Protein AF-A0AAP7W3U7-F1 (afdb_monomer)

pLDDT: mean 81.36, std 21.3, range [41.28, 98.06]

Solvent-accessible surface area (backbone atoms only — not comparable to full-atom values): 5009 Å² total; per-residue (Å²): 131,91,77,89,56,75,73,82,46,45,34,43,41,58,58,48,8,67,76,62,76,42,53,42,68,58,41,48,50,32,51,75,69,66,65,46,70,57,46,80,56,92,96,45,51,43,27,56,56,83,63,77,69,63,81,85,58,83,70,72,86,73,83,88,79,88,82,86,80,81,86,74,91,75,136

Radius of gyration: 16.87 Å; Cα contacts (8 Å, |Δi|>4): 63; chains: 1; bounding box: 46×28×48 Å

Organism: Bacillus mycoides (NCBI:txid1405)

Mean predicted aligned error: 10.48 Å

Sequence (75 aa):
MNKWNPLDHIMGVKEAGEMWGLSADRVKGLCQSDEVIAKKVGNSWILDKNQQNPKGGRKIRLGGRKNENMGTRRI

Structure (mmCIF, N/CA/C/O backbone):
data_AF-A0AAP7W3U7-F1
#
_entry.id   AF-A0AAP7W3U7-F1
#
loop_
_atom_site.group_PDB
_atom_site.id
_atom_site.type_symbol
_atom_site.label_atom_id
_atom_site.label_alt_id
_atom_site.label_comp_id
_atom_site.label_asym_id
_atom_site.label_entity_id
_atom_site.label_seq_id
_atom_site.pdbx_PDB_ins_code
_atom_site.Cartn_x
_atom_site.Cartn_y
_atom_site.Cartn_z
_atom_site.occupancy
_atom_site.B_iso_or_equiv
_atom_site.auth_seq_id
_atom_site.auth_comp_id
_atom_site.auth_asym_id
_atom_site.auth_atom_id
_atom_site.pdbx_PDB_model_num
ATOM 1 N N . MET A 1 1 ? -30.041 -6.006 -5.816 1.00 58.19 1 MET A N 1
ATOM 2 C CA . MET A 1 1 ? -29.539 -4.782 -5.151 1.00 58.19 1 MET A CA 1
ATOM 3 C C . MET A 1 1 ? -28.022 -4.859 -5.112 1.00 58.19 1 MET A C 1
ATOM 5 O O . MET A 1 1 ? -27.512 -5.775 -4.481 1.00 58.19 1 MET A O 1
ATOM 9 N N . ASN A 1 2 ? -27.310 -3.961 -5.802 1.00 76.25 2 ASN A N 1
ATOM 10 C CA . ASN A 1 2 ? -25.856 -3.853 -5.642 1.00 76.25 2 ASN A CA 1
ATOM 11 C C . ASN A 1 2 ? -25.567 -3.319 -4.238 1.00 76.25 2 ASN A C 1
ATOM 13 O O . ASN A 1 2 ? -25.956 -2.201 -3.904 1.00 76.25 2 ASN A O 1
ATOM 17 N N . LYS A 1 3 ? -24.938 -4.146 -3.403 1.00 85.38 3 LYS A N 1
ATOM 18 C CA . LYS A 1 3 ? -24.543 -3.787 -2.043 1.00 85.38 3 LYS A CA 1
ATOM 19 C C . LYS A 1 3 ? -23.198 -3.076 -2.115 1.00 85.38 3 LYS A C 1
ATOM 21 O O . LYS A 1 3 ? -22.233 -3.655 -2.597 1.00 85.38 3 LYS A O 1
ATOM 26 N N . TRP A 1 4 ? -23.147 -1.831 -1.655 1.00 91.75 4 TRP A N 1
ATOM 27 C CA . TRP A 1 4 ? -21.891 -1.097 -1.551 1.00 91.75 4 TRP A CA 1
ATOM 28 C C . TRP A 1 4 ? -21.007 -1.726 -0.468 1.00 91.75 4 TRP A C 1
ATOM 30 O 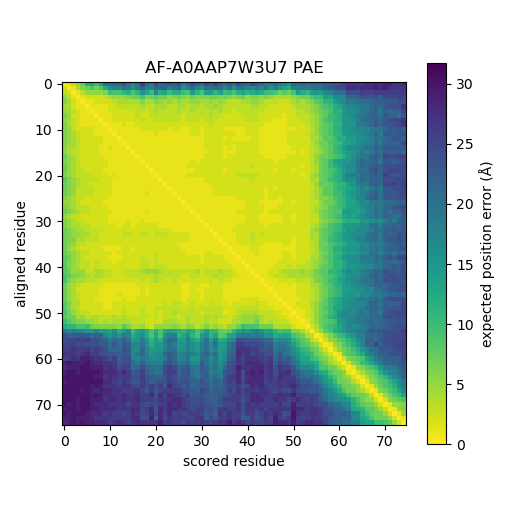O . TRP A 1 4 ? -21.465 -1.941 0.659 1.00 91.75 4 TRP A O 1
ATOM 40 N N . ASN A 1 5 ? -19.759 -2.035 -0.819 1.00 94.00 5 ASN A N 1
ATOM 41 C CA . ASN A 1 5 ? -18.768 -2.605 0.082 1.00 94.00 5 ASN A CA 1
ATOM 42 C C . ASN A 1 5 ? -17.521 -1.700 0.109 1.00 94.00 5 ASN A C 1
ATOM 44 O O . ASN A 1 5 ? -16.825 -1.596 -0.900 1.00 94.00 5 ASN A O 1
ATOM 48 N N . PRO A 1 6 ? -17.193 -1.071 1.253 1.00 91.06 6 PRO A N 1
ATOM 49 C CA . PRO A 1 6 ? -16.002 -0.230 1.387 1.00 91.06 6 PRO A CA 1
ATOM 50 C C . PRO A 1 6 ? -14.694 -0.935 1.013 1.00 91.06 6 PRO A C 1
ATOM 52 O O . PRO A 1 6 ? -13.745 -0.282 0.586 1.00 91.06 6 PRO A O 1
ATOM 55 N N . LEU A 1 7 ? -14.640 -2.262 1.169 1.00 93.44 7 LEU A N 1
ATOM 56 C CA . LEU A 1 7 ? -13.442 -3.047 0.876 1.00 93.44 7 LEU A CA 1
ATOM 57 C C . LEU A 1 7 ? -13.104 -3.082 -0.621 1.00 93.44 7 LEU A C 1
ATOM 59 O O . LEU A 1 7 ? -11.940 -3.261 -0.963 1.00 93.44 7 LEU A O 1
ATOM 63 N N . ASP A 1 8 ? -14.078 -2.838 -1.501 1.00 94.69 8 ASP A N 1
ATOM 64 C CA . ASP A 1 8 ? -13.862 -2.805 -2.954 1.00 94.69 8 ASP A CA 1
ATOM 65 C C . ASP A 1 8 ? -13.175 -1.499 -3.409 1.00 94.69 8 ASP A C 1
ATOM 67 O O . ASP A 1 8 ? -12.698 -1.394 -4.542 1.00 94.69 8 ASP A O 1
ATOM 71 N N . HIS A 1 9 ? -13.113 -0.498 -2.524 1.00 95.38 9 HIS A N 1
ATOM 72 C CA . HIS A 1 9 ? -12.578 0.840 -2.790 1.00 95.38 9 HIS A CA 1
ATOM 73 C C . HIS A 1 9 ? -11.263 1.132 -2.065 1.00 95.38 9 HIS A C 1
ATOM 75 O O . HIS A 1 9 ? -10.762 2.253 -2.128 1.00 95.38 9 HIS A O 1
ATOM 81 N N . ILE A 1 10 ? -10.682 0.140 -1.396 1.00 96.94 10 ILE A N 1
ATOM 82 C CA . ILE A 1 10 ? -9.361 0.252 -0.784 1.00 96.94 10 ILE A CA 1
ATOM 83 C C . ILE A 1 10 ? -8.386 -0.700 -1.464 1.00 96.94 10 ILE A C 1
ATOM 85 O O . ILE A 1 10 ? -8.779 -1.716 -2.029 1.00 96.94 10 ILE A O 1
ATOM 89 N N . MET A 1 11 ? -7.103 -0.370 -1.402 1.00 97.31 11 MET A N 1
ATOM 90 C CA . MET A 1 11 ? -6.040 -1.201 -1.954 1.00 97.31 11 MET A CA 1
ATOM 91 C C . MET A 1 11 ? -4.820 -1.233 -1.039 1.00 97.31 11 MET A C 1
ATOM 93 O O . MET A 1 11 ? -4.611 -0.356 -0.196 1.00 97.31 11 MET A O 1
ATOM 97 N N . GLY A 1 12 ? -4.001 -2.267 -1.210 1.00 97.75 12 GLY A N 1
ATOM 98 C CA . GLY A 1 12 ? -2.710 -2.383 -0.539 1.00 97.75 12 GLY A CA 1
ATOM 99 C C . GLY A 1 12 ? -1.576 -1.717 -1.321 1.00 97.75 12 GLY A C 1
ATOM 100 O O . GLY A 1 12 ? -1.697 -1.388 -2.497 1.00 97.75 12 GLY A O 1
ATOM 101 N N . VAL A 1 13 ? -0.413 -1.600 -0.680 1.00 97.69 13 VAL A N 1
ATOM 102 C CA . VAL A 1 13 ? 0.809 -1.018 -1.275 1.00 97.69 13 VAL A CA 1
ATOM 103 C C . VAL A 1 13 ? 1.238 -1.726 -2.560 1.00 97.69 13 VAL A C 1
ATOM 105 O O . VAL A 1 13 ? 1.668 -1.075 -3.508 1.00 97.69 13 VAL A O 1
ATOM 108 N N . LYS A 1 14 ? 1.146 -3.061 -2.586 1.00 97.69 14 LYS A N 1
ATOM 109 C CA 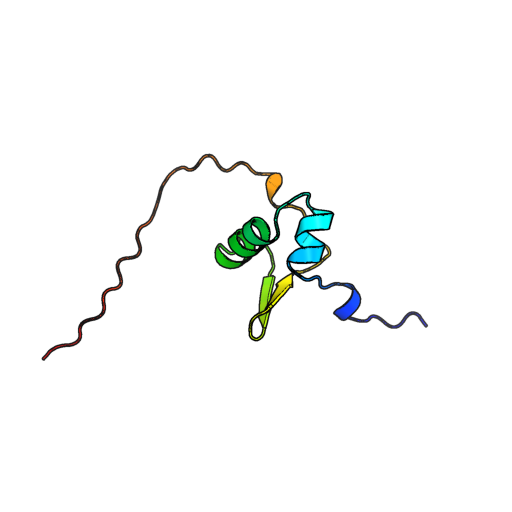. LYS A 1 14 ? 1.551 -3.862 -3.745 1.00 97.69 14 LYS A CA 1
ATOM 110 C C . LYS A 1 14 ? 0.626 -3.613 -4.940 1.00 97.69 14 LYS A C 1
ATOM 112 O O . LYS A 1 14 ? 1.117 -3.298 -6.015 1.00 97.69 14 LYS A O 1
ATOM 117 N N . GLU A 1 15 ? -0.686 -3.673 -4.713 1.00 97.50 15 GLU A N 1
ATOM 118 C CA . GLU A 1 15 ? -1.710 -3.401 -5.732 1.00 97.50 15 GLU A CA 1
ATOM 119 C C . GLU A 1 15 ? -1.588 -1.970 -6.278 1.00 97.50 15 GLU A C 1
ATOM 121 O O . GLU A 1 15 ? -1.577 -1.763 -7.488 1.00 97.50 15 GLU A O 1
ATOM 126 N N . ALA A 1 16 ? -1.389 -0.984 -5.401 1.00 97.00 16 ALA A N 1
ATOM 127 C CA . ALA A 1 16 ? -1.127 0.395 -5.806 1.00 97.00 16 ALA A CA 1
ATOM 128 C C . ALA A 1 16 ? 0.155 0.524 -6.650 1.00 97.00 16 ALA A C 1
ATOM 130 O O . ALA A 1 16 ? 0.193 1.288 -7.611 1.00 97.00 16 ALA A O 1
ATOM 131 N N . GLY A 1 17 ? 1.206 -0.233 -6.320 1.00 96.00 17 GLY A N 1
ATOM 132 C CA . GLY A 1 17 ? 2.448 -0.269 -7.094 1.00 96.00 17 GLY A CA 1
ATOM 133 C C . GLY A 1 17 ? 2.241 -0.803 -8.509 1.00 96.00 17 GLY A C 1
ATOM 134 O O . GLY A 1 17 ? 2.696 -0.184 -9.472 1.00 96.00 17 GLY A O 1
ATOM 135 N N . GLU A 1 18 ? 1.497 -1.900 -8.640 1.00 96.25 18 GLU A N 1
ATOM 136 C CA . GLU A 1 18 ? 1.117 -2.484 -9.931 1.00 96.25 18 GLU A CA 1
ATOM 137 C C . GLU A 1 18 ? 0.259 -1.505 -10.750 1.00 96.25 18 GLU A C 1
ATOM 139 O O . GLU A 1 18 ? 0.565 -1.247 -11.914 1.00 96.25 18 GLU A O 1
ATOM 144 N N . MET A 1 19 ? -0.740 -0.872 -10.123 1.00 95.19 19 MET A N 1
ATOM 145 C CA . MET A 1 19 ? -1.628 0.104 -10.768 1.00 95.19 19 MET A CA 1
ATOM 146 C C . MET A 1 19 ? -0.897 1.377 -11.223 1.00 95.19 19 MET A C 1
ATOM 148 O O . MET A 1 19 ? -1.185 1.921 -12.288 1.00 95.19 19 MET A O 1
ATOM 152 N N . TRP A 1 20 ? 0.040 1.884 -10.420 1.00 94.81 20 TRP A N 1
ATOM 153 C CA . TRP A 1 20 ? 0.733 3.152 -10.677 1.00 94.81 20 TRP A CA 1
ATOM 154 C C . TRP A 1 20 ? 2.080 2.997 -11.396 1.00 94.81 20 TRP A C 1
ATOM 156 O O . TRP A 1 20 ? 2.747 4.008 -11.663 1.00 94.81 20 TRP A O 1
ATOM 166 N N . GLY A 1 21 ? 2.510 1.763 -11.682 1.00 94.56 21 GLY A N 1
ATOM 167 C CA . GLY A 1 21 ? 3.840 1.476 -12.226 1.00 94.56 21 GLY A CA 1
ATOM 168 C C . GLY A 1 21 ? 4.952 1.970 -11.292 1.00 94.56 21 GLY A C 1
ATOM 169 O O . GLY A 1 21 ? 5.847 2.721 -11.701 1.00 94.56 21 GLY A O 1
ATOM 170 N N . LEU A 1 22 ? 4.842 1.639 -10.004 1.00 94.19 22 LEU A N 1
ATOM 171 C CA . LEU A 1 22 ? 5.769 2.003 -8.934 1.00 94.19 22 LEU A CA 1
ATOM 172 C C . LEU A 1 22 ? 6.211 0.756 -8.168 1.00 94.19 22 LEU A C 1
ATOM 174 O O . LEU A 1 22 ? 5.459 -0.203 -8.027 1.00 94.19 22 LEU A O 1
ATOM 178 N N . SER A 1 23 ? 7.414 0.792 -7.594 1.00 95.69 23 SER A N 1
ATOM 179 C CA . SER A 1 23 ? 7.788 -0.218 -6.605 1.00 95.69 23 SER A CA 1
ATOM 180 C C . SER A 1 23 ? 6.939 -0.067 -5.339 1.00 95.69 23 SER A C 1
ATOM 182 O O . SER A 1 23 ? 6.563 1.046 -4.955 1.00 95.69 23 SER A O 1
ATOM 184 N N . ALA A 1 24 ? 6.690 -1.181 -4.648 1.00 96.12 24 ALA A N 1
ATOM 185 C CA . ALA A 1 24 ? 5.992 -1.179 -3.363 1.00 96.12 24 ALA A CA 1
ATOM 186 C C . ALA A 1 24 ? 6.674 -0.245 -2.344 1.00 96.12 24 ALA A C 1
ATOM 188 O O . ALA A 1 24 ? 6.002 0.510 -1.644 1.00 96.12 24 ALA A O 1
ATOM 189 N N . ASP A 1 25 ? 8.008 -0.211 -2.318 1.00 96.50 25 ASP A N 1
ATOM 190 C CA . ASP A 1 25 ? 8.758 0.704 -1.451 1.00 96.50 25 ASP A CA 1
ATOM 191 C C . ASP A 1 25 ? 8.517 2.174 -1.797 1.00 96.50 25 ASP A C 1
ATOM 193 O O . ASP A 1 25 ? 8.366 3.004 -0.899 1.00 96.50 25 ASP A O 1
ATOM 197 N N . ARG A 1 26 ? 8.417 2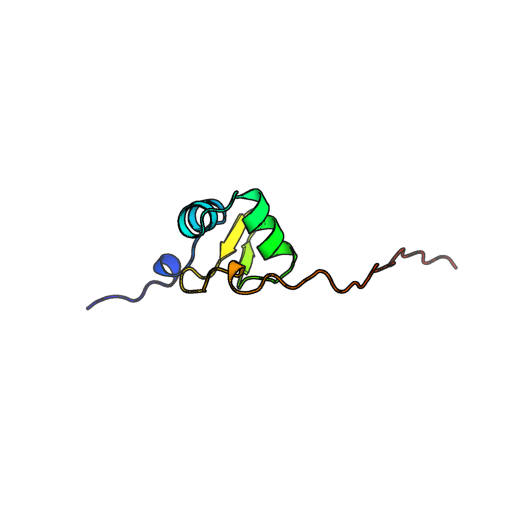.515 -3.091 1.00 95.38 26 ARG A N 1
ATOM 198 C CA . ARG A 1 26 ? 8.092 3.887 -3.493 1.00 95.38 26 ARG A CA 1
ATOM 199 C C . ARG A 1 26 ? 6.686 4.269 -3.037 1.00 95.38 26 ARG A C 1
ATOM 201 O O . ARG A 1 26 ? 6.517 5.371 -2.521 1.00 95.38 26 ARG A O 1
ATOM 208 N N . VAL A 1 27 ? 5.710 3.374 -3.182 1.00 96.19 27 VAL A N 1
ATOM 209 C CA . VAL A 1 27 ? 4.339 3.590 -2.690 1.00 96.19 27 VAL A CA 1
ATOM 210 C C . VAL A 1 27 ? 4.310 3.736 -1.169 1.00 9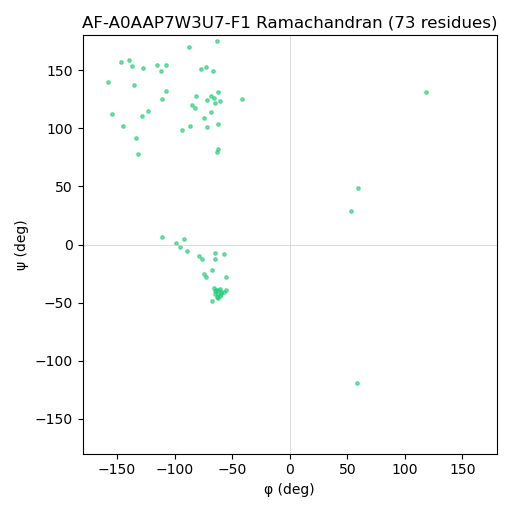6.19 27 VAL A C 1
ATOM 212 O O . VAL A 1 27 ? 3.669 4.646 -0.650 1.00 96.19 27 VAL A O 1
ATOM 215 N N . LYS A 1 28 ? 5.059 2.908 -0.438 1.00 96.31 28 LYS A N 1
ATOM 216 C CA . LYS A 1 28 ? 5.196 3.025 1.019 1.00 96.31 28 LYS A CA 1
ATOM 217 C C . LYS A 1 28 ? 5.785 4.377 1.425 1.00 96.31 28 LYS A C 1
ATOM 219 O O . LYS A 1 28 ? 5.293 4.979 2.374 1.00 96.31 28 LYS A O 1
ATOM 224 N N . GLY A 1 29 ? 6.784 4.866 0.689 1.00 95.75 29 GLY A N 1
ATOM 225 C CA . GLY A 1 29 ? 7.343 6.202 0.882 1.00 95.75 29 GLY A CA 1
ATOM 226 C C . GLY A 1 29 ? 6.299 7.307 0.704 1.00 95.75 29 GLY A C 1
ATOM 227 O O . GLY A 1 29 ? 6.239 8.195 1.543 1.00 95.75 29 GLY A O 1
ATOM 228 N N . LEU A 1 30 ? 5.438 7.207 -0.318 1.00 95.00 30 LEU A N 1
ATOM 229 C CA . LEU A 1 30 ? 4.323 8.144 -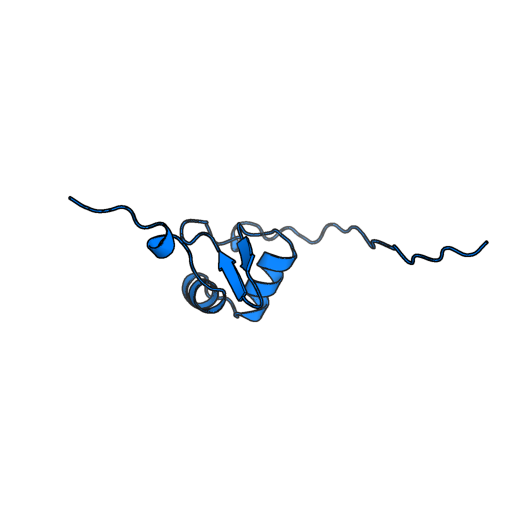0.533 1.00 95.00 30 LEU A CA 1
ATOM 230 C C . LEU A 1 30 ? 3.317 8.128 0.626 1.00 95.00 30 LEU A C 1
ATOM 232 O O . LEU A 1 30 ? 2.822 9.174 1.031 1.00 95.00 30 LEU A O 1
ATOM 236 N N . CYS A 1 31 ? 3.029 6.945 1.176 1.00 96.06 31 CYS A N 1
ATOM 237 C CA . CYS A 1 31 ? 2.150 6.817 2.339 1.00 96.06 31 CYS A CA 1
ATOM 238 C C . CYS A 1 31 ? 2.767 7.459 3.592 1.00 96.06 31 CYS A C 1
ATOM 240 O O . CYS A 1 31 ? 2.063 8.039 4.404 1.00 96.06 31 CYS A O 1
ATOM 242 N N . GLN A 1 32 ? 4.087 7.338 3.765 1.00 96.19 32 GLN A N 1
ATOM 243 C CA . GLN A 1 32 ? 4.813 7.916 4.900 1.00 96.19 32 GLN A CA 1
ATOM 244 C C . GLN A 1 32 ? 4.959 9.439 4.812 1.00 96.19 32 GLN A C 1
ATOM 246 O O . GLN A 1 32 ? 5.101 10.080 5.849 1.00 96.19 32 GLN A O 1
ATOM 251 N N . SER A 1 33 ? 4.978 9.999 3.600 1.00 93.94 33 SER A N 1
ATOM 252 C CA . SER A 1 33 ? 5.087 11.439 3.352 1.00 93.94 33 SER A CA 1
ATOM 253 C C . SER A 1 33 ? 3.736 12.152 3.229 1.00 93.94 33 SER A C 1
ATOM 255 O O . SER A 1 33 ? 3.727 13.341 2.918 1.00 93.94 33 SER A O 1
ATOM 257 N N . ASP A 1 34 ? 2.620 11.445 3.453 1.00 93.12 34 ASP A N 1
ATOM 258 C CA . ASP A 1 34 ? 1.250 11.941 3.255 1.00 93.12 34 ASP A CA 1
ATOM 259 C C . ASP A 1 34 ? 1.008 12.519 1.837 1.00 93.12 34 ASP A C 1
ATOM 261 O O . ASP A 1 34 ? 0.174 13.399 1.630 1.00 93.12 34 ASP A O 1
ATOM 265 N N . GLU A 1 35 ? 1.730 12.016 0.825 1.00 93.12 35 GLU A N 1
ATOM 266 C CA . GLU A 1 35 ? 1.549 12.395 -0.591 1.00 93.12 35 GLU A CA 1
ATOM 267 C C . GLU A 1 35 ? 0.346 11.687 -1.247 1.00 93.12 35 GLU A C 1
ATOM 269 O O . GLU A 1 35 ? -0.028 12.014 -2.374 1.00 93.12 35 GLU A O 1
ATOM 274 N N . VAL A 1 36 ? -0.241 10.703 -0.560 1.00 95.12 36 VAL A N 1
ATOM 275 C CA . VAL A 1 36 ? -1.403 9.913 -0.991 1.00 95.12 36 VAL A CA 1
ATOM 276 C C . VAL A 1 36 ? -2.376 9.729 0.172 1.00 95.12 36 VAL A C 1
ATOM 278 O O . VAL A 1 36 ? -1.979 9.713 1.336 1.00 95.12 36 VAL A O 1
ATOM 281 N N . ILE A 1 37 ? -3.653 9.531 -0.143 1.00 96.69 37 ILE A N 1
ATOM 282 C CA . ILE A 1 37 ? -4.699 9.192 0.821 1.00 96.69 37 ILE A CA 1
ATOM 283 C C . ILE A 1 37 ? -4.470 7.748 1.272 1.00 96.69 37 ILE A C 1
ATOM 285 O O . ILE A 1 37 ? -4.794 6.793 0.556 1.00 96.69 37 ILE A O 1
ATOM 289 N N . ALA A 1 38 ? -3.878 7.588 2.453 1.00 97.25 38 ALA A N 1
ATOM 290 C CA . ALA A 1 38 ? -3.572 6.289 3.029 1.00 97.25 38 ALA A CA 1
ATOM 291 C C . ALA A 1 38 ? -3.692 6.290 4.558 1.00 97.25 38 ALA A C 1
ATOM 293 O O . ALA A 1 38 ? -3.557 7.315 5.226 1.00 97.25 38 ALA A O 1
ATOM 294 N N . LYS A 1 39 ? -3.906 5.105 5.133 1.00 97.56 39 LYS A N 1
ATOM 295 C CA . LYS A 1 39 ? -3.894 4.877 6.579 1.00 97.56 39 LYS A CA 1
ATOM 296 C C . LYS A 1 39 ? -3.106 3.621 6.918 1.00 97.56 39 LYS A C 1
ATOM 298 O O . LYS A 1 39 ? -3.255 2.580 6.280 1.00 97.56 39 LYS A O 1
ATOM 303 N N . LYS A 1 40 ? -2.286 3.706 7.965 1.00 97.62 40 LYS A N 1
ATOM 304 C CA . LYS A 1 40 ? -1.597 2.542 8.522 1.00 97.62 40 LYS A CA 1
ATOM 305 C C . LYS A 1 40 ? -2.534 1.763 9.450 1.00 97.62 40 LYS A C 1
ATOM 307 O O . LYS A 1 40 ? -3.096 2.341 10.379 1.00 97.62 40 LYS A O 1
ATOM 312 N N . VAL A 1 41 ? -2.659 0.459 9.212 1.00 96.69 41 VAL A N 1
ATOM 313 C CA . VAL A 1 41 ? -3.426 -0.491 10.031 1.00 96.69 41 VAL A CA 1
ATOM 314 C C . VAL A 1 41 ? -2.510 -1.665 10.372 1.00 96.69 41 VAL A C 1
ATOM 316 O O . VAL A 1 41 ? -2.093 -2.425 9.496 1.00 96.69 41 VAL A O 1
ATOM 319 N N . GLY A 1 42 ? -2.132 -1.784 11.646 1.00 96.44 42 GLY A N 1
ATOM 320 C CA . GLY A 1 42 ? -1.099 -2.728 12.074 1.00 96.44 42 GLY A CA 1
ATOM 321 C C . GLY A 1 42 ? 0.232 -2.462 11.360 1.00 96.44 42 GLY A C 1
ATOM 322 O O . GLY A 1 42 ? 0.802 -1.373 11.473 1.00 96.44 42 GLY A O 1
ATOM 323 N N . ASN A 1 43 ?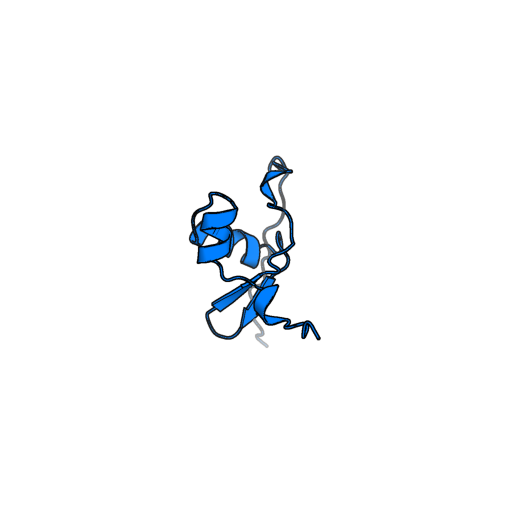 0.718 -3.452 10.605 1.00 94.88 43 ASN A N 1
ATOM 324 C CA . ASN A 1 43 ? 1.945 -3.337 9.808 1.00 94.88 43 ASN A CA 1
ATOM 325 C C . ASN A 1 43 ? 1.696 -3.041 8.315 1.00 94.88 43 ASN A C 1
ATOM 327 O O . ASN A 1 43 ? 2.645 -2.933 7.538 1.00 94.88 43 ASN A O 1
ATOM 331 N N . SER A 1 44 ? 0.433 -2.895 7.917 1.00 95.56 44 SER A N 1
ATOM 332 C CA . SER A 1 44 ? 0.029 -2.687 6.527 1.00 95.56 44 SER A CA 1
ATOM 333 C C . SER A 1 44 ? -0.429 -1.253 6.290 1.00 95.56 44 SER A C 1
ATOM 335 O O . SER A 1 44 ? -0.882 -0.559 7.201 1.00 95.56 44 SER A O 1
ATOM 337 N N . TRP A 1 45 ? -0.320 -0.812 5.041 1.00 98.06 45 TRP A N 1
ATOM 338 C CA . TRP A 1 45 ? -0.880 0.449 4.569 1.00 98.06 45 TRP A CA 1
ATOM 339 C C . TRP A 1 45 ? -2.085 0.163 3.685 1.00 98.06 45 TRP A C 1
ATOM 341 O O . TRP A 1 45 ? -2.004 -0.682 2.791 1.00 98.06 45 TRP A O 1
ATOM 351 N N . ILE A 1 46 ? -3.170 0.878 3.957 1.00 97.94 46 ILE A N 1
ATOM 352 C CA . ILE A 1 46 ? -4.419 0.844 3.205 1.00 97.94 46 ILE A CA 1
ATOM 353 C C . ILE A 1 46 ? -4.553 2.181 2.483 1.00 97.94 46 ILE A C 1
ATOM 355 O O . ILE A 1 46 ? -4.470 3.227 3.126 1.00 97.94 46 ILE A O 1
ATOM 359 N N . LEU A 1 47 ? -4.729 2.147 1.168 1.00 97.56 47 LEU A N 1
ATOM 360 C CA . LEU A 1 47 ? -4.873 3.321 0.314 1.00 97.56 47 LEU A CA 1
ATOM 361 C C . LEU A 1 47 ? -6.296 3.388 -0.239 1.00 97.56 47 LEU A C 1
ATOM 363 O O . LEU A 1 47 ? -6.900 2.346 -0.486 1.00 97.56 47 LEU A O 1
ATOM 367 N N . ASP A 1 48 ? -6.803 4.595 -0.488 1.00 96.81 48 ASP A N 1
ATOM 368 C CA . ASP A 1 48 ? -7.986 4.761 -1.341 1.00 96.81 48 ASP A CA 1
ATOM 369 C C . ASP A 1 48 ? -7.640 4.338 -2.775 1.00 96.81 48 ASP A C 1
ATOM 371 O O . ASP A 1 48 ? -6.653 4.815 -3.343 1.00 96.81 48 ASP A O 1
ATOM 375 N N . LYS A 1 49 ? -8.428 3.427 -3.350 1.00 96.19 49 LYS A N 1
ATOM 376 C CA . LYS A 1 49 ? -8.205 2.864 -4.689 1.00 96.19 49 LYS A CA 1
ATOM 377 C C . LYS A 1 49 ? -8.551 3.849 -5.805 1.00 96.19 49 LYS A C 1
ATOM 379 O O . LYS A 1 49 ? -8.010 3.742 -6.901 1.00 96.19 49 LYS A O 1
ATOM 384 N N . ASN A 1 50 ? -9.438 4.805 -5.531 1.00 94.06 50 ASN A N 1
ATOM 385 C CA . ASN A 1 50 ? -9.953 5.731 -6.542 1.00 94.06 50 ASN A CA 1
ATOM 386 C C . ASN A 1 50 ? -9.100 7.000 -6.699 1.00 94.06 50 ASN A C 1
ATOM 388 O O . ASN A 1 50 ? -9.369 7.821 -7.578 1.00 94.06 50 ASN A O 1
ATOM 392 N N . GLN A 1 51 ? -8.077 7.184 -5.861 1.00 93.94 51 GLN A N 1
ATOM 393 C CA . GLN A 1 51 ? -7.202 8.347 -5.940 1.00 93.94 51 GLN A CA 1
ATOM 394 C C . GLN A 1 51 ? -6.261 8.284 -7.153 1.00 93.94 51 GLN A C 1
ATOM 396 O O . GLN A 1 51 ? -5.854 7.216 -7.617 1.00 93.94 51 GLN A O 1
ATOM 401 N N . GLN A 1 52 ? -5.854 9.452 -7.645 1.00 92.00 52 GLN A N 1
ATOM 402 C CA . GLN A 1 52 ? -4.932 9.551 -8.774 1.00 92.00 52 GLN A CA 1
ATOM 403 C C . GLN A 1 52 ? -3.485 9.276 -8.353 1.00 92.00 52 GLN A C 1
ATOM 405 O O . GLN A 1 52 ? -3.071 9.579 -7.235 1.00 92.00 52 GLN A O 1
ATOM 410 N N . ASN A 1 53 ? -2.686 8.757 -9.288 1.00 90.25 53 ASN A N 1
ATOM 411 C CA . ASN A 1 53 ? -1.247 8.608 -9.096 1.00 90.25 53 ASN A CA 1
ATOM 412 C C . ASN A 1 53 ? -0.602 9.992 -8.857 1.00 90.25 53 ASN A C 1
ATOM 414 O O . ASN A 1 53 ? -0.679 10.853 -9.741 1.00 90.25 53 ASN A O 1
ATOM 418 N N . PRO A 1 54 ? 0.110 10.210 -7.736 1.00 83.31 54 PRO A N 1
ATOM 419 C CA . PRO A 1 54 ? 0.716 11.506 -7.416 1.00 83.31 54 PRO A CA 1
ATOM 420 C C . PRO A 1 54 ? 1.831 11.934 -8.393 1.00 83.31 54 PRO A C 1
ATOM 422 O O . PRO A 1 54 ? 2.283 13.079 -8.351 1.00 83.31 54 PRO A O 1
ATOM 425 N N . LYS A 1 55 ? 2.260 11.062 -9.327 1.00 70.31 55 LYS A N 1
ATOM 426 C CA . LYS A 1 55 ? 3.226 11.371 -10.405 1.00 70.31 55 LYS A CA 1
ATOM 427 C C . LYS A 1 55 ? 2.828 12.542 -11.325 1.00 70.31 55 LYS A C 1
ATOM 429 O O . LYS A 1 55 ? 3.676 12.980 -12.100 1.00 70.31 55 LYS A O 1
ATOM 434 N N . GLY A 1 56 ? 1.614 13.090 -11.221 1.00 56.34 56 GLY A N 1
ATOM 435 C CA . GLY A 1 56 ? 1.206 14.317 -11.921 1.00 56.34 56 GLY A CA 1
ATOM 436 C C . GLY A 1 56 ? 1.952 15.592 -11.495 1.00 56.34 56 GLY A C 1
ATOM 437 O O . GLY A 1 56 ? 1.894 16.595 -12.200 1.00 56.34 56 GLY A O 1
ATOM 438 N N . GLY A 1 57 ? 2.698 15.573 -10.386 1.00 47.84 57 GLY A N 1
ATOM 439 C CA . GLY A 1 57 ? 3.480 16.720 -9.936 1.00 47.84 57 GLY A CA 1
ATOM 440 C C . GLY A 1 57 ? 4.889 16.313 -9.548 1.00 47.84 57 GLY A C 1
ATOM 441 O O . GLY A 1 57 ? 5.156 16.016 -8.387 1.00 47.84 57 GLY A O 1
ATOM 442 N N . ARG A 1 58 ? 5.835 16.371 -10.490 1.00 43.59 58 ARG A N 1
ATOM 443 C CA . ARG A 1 58 ? 7.256 16.496 -10.147 1.00 43.59 58 ARG A CA 1
ATOM 444 C C . ARG A 1 58 ? 7.420 17.839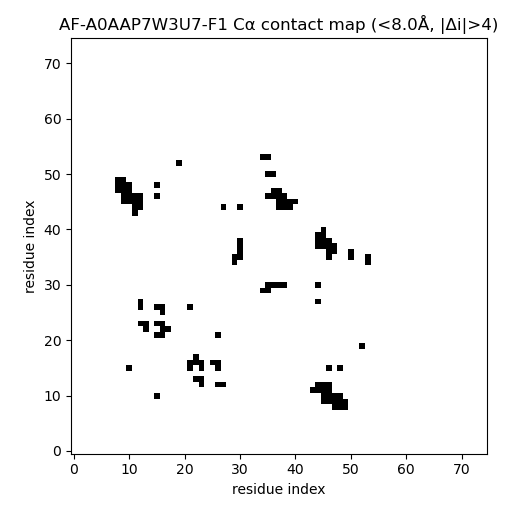 -9.427 1.00 43.59 58 ARG A C 1
ATOM 446 O O . ARG A 1 58 ? 7.812 18.822 -10.047 1.00 43.59 58 ARG A O 1
ATOM 453 N N . LYS A 1 59 ? 7.091 17.921 -8.131 1.00 46.81 59 LYS A N 1
ATOM 454 C CA . LYS A 1 59 ? 7.534 19.043 -7.307 1.00 46.81 59 LYS A CA 1
ATOM 455 C C . LYS A 1 59 ? 9.054 18.958 -7.318 1.00 46.81 59 LYS A C 1
ATOM 457 O O . LYS A 1 59 ? 9.643 18.065 -6.709 1.00 46.81 59 LYS A O 1
ATOM 462 N N . ILE A 1 60 ? 9.680 19.841 -8.099 1.00 48.16 60 ILE A N 1
ATOM 463 C CA . ILE A 1 60 ? 11.086 20.201 -7.933 1.00 48.16 60 ILE A CA 1
ATOM 464 C C . ILE A 1 60 ? 11.292 20.318 -6.423 1.00 48.16 60 ILE A C 1
ATOM 466 O O . ILE A 1 60 ? 10.511 20.998 -5.757 1.00 48.16 60 ILE A O 1
ATOM 470 N N . ARG A 1 61 ? 12.270 19.592 -5.874 1.00 50.09 61 ARG A N 1
ATOM 471 C CA . ARG A 1 61 ? 12.642 19.680 -4.460 1.00 50.09 61 ARG A CA 1
ATOM 472 C C . ARG A 1 61 ? 13.126 21.107 -4.172 1.00 50.09 61 ARG A C 1
ATOM 474 O O . ARG A 1 61 ? 14.322 21.368 -4.197 1.00 50.09 61 ARG A O 1
ATOM 481 N N . LEU A 1 62 ? 12.202 22.032 -3.939 1.00 50.56 62 LEU A N 1
ATOM 482 C CA . LEU A 1 62 ? 12.459 23.299 -3.269 1.00 50.56 62 LEU A CA 1
ATOM 483 C C . LEU A 1 62 ? 12.428 22.969 -1.772 1.00 50.56 62 LEU A C 1
ATOM 485 O O . LEU A 1 62 ? 11.458 22.395 -1.286 1.00 50.56 62 LEU A O 1
ATOM 489 N N . GLY A 1 63 ? 13.562 23.172 -1.102 1.00 49.53 63 GLY A N 1
ATOM 490 C CA . GLY A 1 63 ? 13.907 22.540 0.172 1.00 49.53 63 GLY A CA 1
ATOM 491 C C . GLY A 1 63 ? 13.032 22.853 1.398 1.00 49.53 63 GLY A C 1
ATOM 492 O O . GLY A 1 63 ? 12.160 23.713 1.381 1.00 49.53 63 GLY A O 1
ATOM 493 N N . GLY A 1 64 ? 13.360 22.155 2.496 1.00 41.28 64 GLY A N 1
ATOM 494 C CA . GLY A 1 64 ? 12.828 22.335 3.860 1.00 41.28 64 GLY A CA 1
ATOM 495 C C . GLY A 1 64 ? 12.099 21.077 4.353 1.00 41.28 64 GLY A C 1
ATOM 496 O O . GLY A 1 64 ? 11.293 20.528 3.622 1.00 41.28 64 GLY A O 1
ATOM 497 N N . ARG A 1 65 ? 12.320 20.517 5.549 1.00 45.94 65 ARG A N 1
ATOM 498 C CA . ARG A 1 65 ? 12.866 21.036 6.817 1.00 45.94 65 ARG A CA 1
ATOM 499 C C . ARG A 1 65 ? 13.393 19.836 7.633 1.00 45.94 65 ARG A C 1
ATOM 501 O O . ARG A 1 65 ? 12.738 18.797 7.659 1.00 45.94 65 ARG A O 1
ATOM 508 N N . LYS A 1 66 ? 14.544 19.962 8.308 1.00 42.94 66 LYS A N 1
ATOM 509 C CA . LYS A 1 66 ? 14.945 19.028 9.378 1.00 42.94 66 LYS A CA 1
ATOM 510 C C . LYS A 1 66 ? 14.048 19.303 10.589 1.00 42.94 66 LYS A C 1
ATOM 512 O O . LYS A 1 66 ? 14.010 20.442 11.038 1.00 42.94 66 LYS A O 1
ATOM 517 N N . ASN A 1 67 ? 13.348 18.296 11.106 1.00 42.12 67 ASN A N 1
ATOM 518 C CA . ASN A 1 67 ? 12.747 18.377 12.437 1.00 42.12 67 ASN A CA 1
ATOM 519 C C . ASN A 1 67 ? 13.732 17.768 13.435 1.00 42.12 67 ASN A C 1
ATOM 521 O O . ASN A 1 67 ? 13.833 16.550 13.568 1.00 42.12 67 ASN A O 1
ATOM 525 N N . GLU A 1 68 ? 14.480 18.638 14.104 1.00 51.09 68 GLU A N 1
ATOM 526 C CA . GLU A 1 68 ? 15.178 18.326 15.344 1.00 51.09 68 GLU A CA 1
ATOM 527 C C . GLU A 1 68 ? 14.128 18.274 16.454 1.00 51.09 68 GLU A C 1
ATOM 529 O O . GLU A 1 68 ? 13.576 19.294 16.841 1.00 51.09 68 GLU A O 1
ATOM 534 N N . ASN A 1 69 ? 13.830 17.079 16.952 1.00 46.28 69 ASN A N 1
ATOM 535 C CA . ASN A 1 69 ? 13.204 16.910 18.258 1.00 46.28 69 ASN A CA 1
ATOM 536 C C . ASN A 1 69 ? 13.999 15.842 19.004 1.00 46.28 69 ASN A C 1
ATOM 538 O O . ASN A 1 69 ? 13.610 14.678 19.083 1.00 46.28 69 ASN A O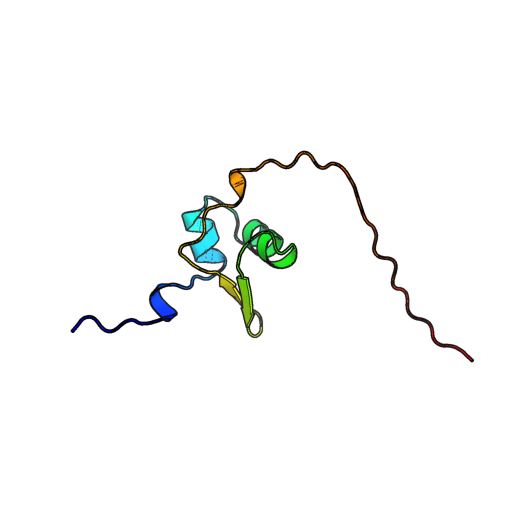 1
ATOM 542 N N . MET A 1 70 ? 15.156 16.251 19.526 1.00 48.00 70 MET A N 1
ATOM 543 C CA . MET A 1 70 ? 15.848 15.499 20.561 1.00 48.00 70 MET A CA 1
ATOM 544 C C . MET A 1 70 ? 15.265 15.955 21.896 1.00 48.00 70 MET A C 1
ATOM 546 O O . MET A 1 70 ? 15.556 17.040 22.392 1.00 48.00 70 MET A O 1
ATOM 550 N N . GLY A 1 71 ? 14.377 15.139 22.456 1.00 47.28 71 GLY A N 1
ATOM 551 C CA . GLY A 1 71 ? 13.978 15.305 23.840 1.00 47.28 71 GLY A CA 1
ATOM 552 C C . GLY A 1 71 ? 15.189 15.106 24.744 1.00 47.28 71 GLY A C 1
ATOM 553 O O . GLY A 1 71 ? 15.887 14.100 24.648 1.00 47.28 71 GLY A O 1
ATOM 554 N N . THR A 1 72 ? 15.410 16.021 25.678 1.00 48.28 72 THR A N 1
ATOM 555 C CA . THR A 1 72 ? 15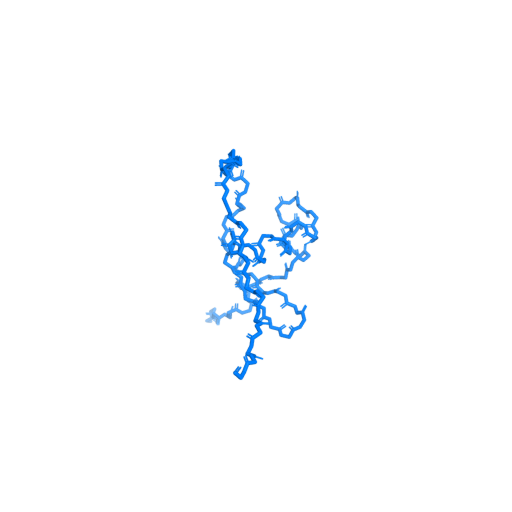.985 15.659 26.973 1.00 48.28 72 THR A CA 1
ATOM 556 C C . THR A 1 72 ? 15.354 16.550 28.029 1.00 48.28 72 THR A C 1
ATOM 558 O O . THR A 1 72 ? 15.702 17.713 28.189 1.00 48.28 72 THR A O 1
ATOM 561 N N . ARG A 1 73 ? 14.399 15.976 28.766 1.00 50.22 73 ARG A N 1
ATOM 562 C CA . ARG A 1 73 ? 14.154 16.395 30.143 1.00 50.22 73 ARG A CA 1
ATOM 563 C C . ARG A 1 73 ? 15.405 16.036 30.938 1.00 50.22 73 ARG A C 1
ATOM 565 O O . ARG A 1 73 ? 15.751 14.857 30.999 1.00 50.22 73 ARG A O 1
ATOM 572 N N . ARG A 1 74 ? 16.034 17.015 31.575 1.00 42.81 74 ARG A N 1
ATOM 573 C CA . ARG A 1 74 ? 16.764 16.810 32.826 1.00 42.81 74 ARG A CA 1
ATOM 574 C C . ARG A 1 74 ? 16.791 18.133 33.592 1.00 42.81 74 ARG A C 1
ATOM 576 O O . ARG A 1 74 ? 17.372 19.086 33.097 1.00 42.81 74 ARG A O 1
ATOM 583 N N . ILE A 1 75 ? 16.064 18.088 34.715 1.00 52.53 75 ILE A N 1
ATOM 584 C CA . ILE A 1 75 ? 16.268 18.720 36.033 1.00 52.53 75 ILE A CA 1
ATOM 585 C C . ILE A 1 75 ? 16.816 20.145 36.050 1.00 52.53 75 ILE A C 1
ATOM 587 O O . ILE A 1 75 ? 18.003 20.319 35.707 1.00 52.53 75 ILE A O 1
#

Nearest PDB structures (foldseek):
  6ama-assembly1_A  TM=8.763E-01  e=5.292E-01  Streptomyces venezuelae
  6ama-assembly1_B  TM=8.653E-01  e=4.949E-01  Streptomyces venezuelae
  5i44-assembly1_D  TM=8.143E-01  e=4.330E-01  Bacillus subtilis subsp. subtilis str. 168
  6amk-assembly1_A  TM=8.734E-01  e=9.661E-01  Streptomyces venezuelae
  6amk-assembly1_B  TM=8.530E-01  e=1.104E+00  Streptomyces venezuelae

Foldseek 3Di:
DPDDDVVVFKDWLPVVCVVQVHDSVVSVVCVVVVVFAWDDDPNTIIGGNPDDDSVVDPPPCPDDDDDDDDDDDDD

Secondary structure (DSSP, 8-state):
-----GGGGEEEHHHHHHHHT--HHHHHHHHHTT-SSEEEETTEEEEETTSPPGGG-------------------